Protein AF-A0A968V4I8-F1 (afdb_monomer)

Secondary structure (DSSP, 8-state):
--TT---S--EEEE-TTT--EEEEE-SS-HHHHHHHHHHHHHTSSS-HHHHHHHHHHHHHHHHHHHHHHTTHHHHHHHHHHHHHHHHHHT--

Sequence (92 aa):
MTDGARSIPILLVLDANTLEVLTTWGPRPLAAQAMMLEAKEKARDLAPEAKKAYWEQVKTDIHKWYATDKTKHTQTEIVETLQKVITKSEVQ

pLDDT: mean 89.28, std 12.66, range [40.09, 98.0]

Foldseek 3Di:
DAPPDPADDKDFDADPPPRHTLFIDDNHQPVLVVLVVVLVVVLPPDDPVRSVVSVVVSVVVSVVVCVVCVCVSVVVVVVVGVVVRVVVVVVD

Mean predicted aligned error: 5.36 Å

Solvent-accessible surface area (backbone atoms only — not comparable to full-atom values): 5454 Å² total; per-residue (Å²): 124,50,91,86,50,91,57,76,60,64,49,80,41,57,41,91,86,79,62,46,76,75,46,71,49,57,32,49,41,69,69,61,48,50,53,51,51,56,48,52,61,67,47,67,84,42,56,74,71,58,33,52,56,47,50,56,49,52,52,51,50,53,53,51,45,51,68,68,51,66,56,50,60,50,52,50,55,49,52,57,53,50,47,63,52,57,62,53,63,74,76,107

Radius of gyration: 17.07 Å; Cα contacts (8 Å, |Δi|>4): 65; chains: 1; bounding box: 34×21×48 Å

Structure (mmCIF, N/CA/C/O backbone):
data_AF-A0A968V4I8-F1
#
_entry.id   AF-A0A968V4I8-F1
#
loop_
_atom_site.group_PDB
_atom_site.id
_atom_site.type_symbol
_atom_site.label_atom_id
_atom_site.label_alt_id
_atom_site.label_comp_id
_atom_site.label_asym_id
_atom_site.label_entity_id
_atom_site.label_seq_id
_atom_site.pdbx_PDB_ins_code
_atom_site.Cartn_x
_atom_site.Cartn_y
_atom_site.Cartn_z
_atom_site.occupancy
_atom_site.B_iso_or_equiv
_atom_site.auth_seq_id
_atom_site.auth_comp_id
_atom_site.auth_asym_id
_atom_site.auth_atom_id
_atom_site.pdbx_PDB_model_num
ATOM 1 N N . MET A 1 1 ? 5.885 2.115 8.090 1.00 56.12 1 MET A N 1
ATOM 2 C CA . MET A 1 1 ? 4.735 1.918 7.176 1.00 56.12 1 MET A CA 1
ATOM 3 C C . MET A 1 1 ? 4.962 2.453 5.771 1.00 56.12 1 MET A C 1
ATOM 5 O O . MET A 1 1 ? 4.330 1.943 4.859 1.00 56.12 1 MET A O 1
ATOM 9 N N . THR A 1 2 ? 5.831 3.444 5.552 1.00 56.62 2 THR A N 1
ATOM 10 C CA . THR A 1 2 ? 6.083 3.942 4.191 1.00 56.62 2 THR A CA 1
ATOM 11 C C . THR A 1 2 ? 7.555 4.156 3.846 1.00 56.62 2 THR A C 1
ATOM 13 O O . THR A 1 2 ? 7.835 4.725 2.798 1.00 56.62 2 THR A O 1
ATOM 16 N N . ASP A 1 3 ? 8.494 3.741 4.702 1.00 61.41 3 ASP A N 1
ATOM 17 C CA . ASP A 1 3 ? 9.937 3.994 4.537 1.00 61.41 3 ASP A CA 1
ATOM 18 C C . ASP A 1 3 ? 10.252 5.452 4.148 1.00 61.41 3 ASP A C 1
ATOM 20 O O . ASP A 1 3 ? 11.059 5.733 3.266 1.00 61.41 3 ASP A O 1
ATOM 24 N N . GLY A 1 4 ? 9.537 6.403 4.765 1.00 65.44 4 GLY A N 1
ATOM 25 C CA . GLY A 1 4 ? 9.658 7.839 4.489 1.00 65.44 4 GLY A CA 1
ATOM 26 C C . GLY A 1 4 ? 8.920 8.334 3.237 1.00 65.44 4 GLY A C 1
ATOM 27 O O . GLY A 1 4 ? 8.806 9.542 3.034 1.00 65.44 4 GLY A O 1
ATOM 28 N N . ALA A 1 5 ? 8.359 7.449 2.411 1.00 66.81 5 ALA A N 1
ATOM 29 C CA . ALA A 1 5 ? 7.570 7.834 1.246 1.00 66.81 5 ALA A CA 1
ATOM 30 C C . ALA A 1 5 ? 6.164 8.322 1.645 1.00 66.81 5 ALA A C 1
ATOM 32 O O . ALA A 1 5 ? 5.517 7.777 2.536 1.00 66.81 5 ALA A O 1
ATOM 33 N N . ARG A 1 6 ? 5.629 9.333 0.953 1.00 65.56 6 ARG A N 1
ATOM 34 C CA . ARG A 1 6 ? 4.195 9.654 1.035 1.00 65.56 6 ARG A CA 1
ATOM 35 C C . ARG A 1 6 ? 3.450 8.734 0.087 1.00 65.56 6 ARG A C 1
ATOM 37 O O . ARG A 1 6 ? 3.643 8.790 -1.124 1.00 65.56 6 ARG A O 1
ATOM 44 N N . SER A 1 7 ? 2.642 7.857 0.652 1.00 66.94 7 SER A N 1
ATOM 45 C CA . SER A 1 7 ? 2.099 6.715 -0.057 1.00 66.94 7 SER A CA 1
ATOM 46 C C . SER A 1 7 ? 0.639 6.604 0.378 1.00 66.94 7 SER A C 1
ATOM 48 O O . SER A 1 7 ? 0.365 6.456 1.561 1.00 66.94 7 SER A O 1
ATOM 50 N N . ILE A 1 8 ? -0.281 6.825 -0.557 1.00 67.19 8 ILE A N 1
ATOM 51 C CA . ILE A 1 8 ? -1.733 6.859 -0.338 1.00 67.19 8 ILE A CA 1
ATOM 52 C C . ILE A 1 8 ? -2.394 5.796 -1.224 1.00 67.19 8 ILE A C 1
ATOM 54 O O . ILE A 1 8 ? -1.941 5.618 -2.367 1.00 67.19 8 ILE A O 1
ATOM 58 N N . PRO A 1 9 ? -3.462 5.127 -0.741 1.00 82.12 9 PRO A N 1
ATOM 59 C CA . PRO A 1 9 ? -4.187 5.360 0.527 1.00 82.12 9 PRO A CA 1
ATOM 60 C C . PRO A 1 9 ? -3.629 4.644 1.786 1.00 82.12 9 PRO A C 1
ATOM 62 O O . PRO A 1 9 ? -3.220 3.491 1.733 1.00 82.12 9 PRO A O 1
ATOM 65 N N . ILE A 1 10 ? -3.710 5.292 2.956 1.00 88.44 10 ILE A N 1
ATOM 66 C CA . ILE A 1 10 ? -3.448 4.690 4.285 1.00 88.44 10 ILE A CA 1
ATOM 67 C C . ILE A 1 10 ? -4.722 4.788 5.133 1.00 88.44 10 ILE A C 1
ATOM 69 O O . ILE A 1 10 ? -5.435 5.786 5.048 1.00 88.44 10 ILE A O 1
ATOM 73 N N . LEU A 1 11 ? -4.973 3.780 5.969 1.00 90.88 11 LEU A N 1
ATOM 74 C CA . LEU A 1 11 ? -5.979 3.791 7.031 1.00 90.88 11 LEU A CA 1
ATOM 75 C C . LEU A 1 11 ? -5.278 3.761 8.395 1.00 90.88 11 LEU A C 1
ATOM 77 O O . LEU A 1 11 ? -4.392 2.937 8.6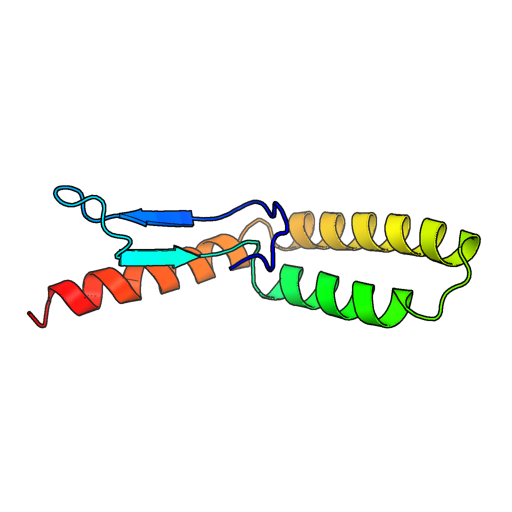26 1.00 90.88 11 LEU A O 1
ATOM 81 N N . LEU A 1 12 ? -5.705 4.643 9.296 1.00 92.12 12 LEU A N 1
ATOM 82 C CA . LEU A 1 12 ? -5.331 4.652 10.709 1.00 92.12 12 LEU A CA 1
ATOM 83 C C . LEU A 1 12 ? -6.603 4.438 11.529 1.00 92.12 12 LEU A C 1
ATOM 85 O O . LEU A 1 12 ? -7.579 5.159 11.334 1.00 92.12 12 LEU A O 1
ATOM 89 N N . VAL A 1 13 ? -6.590 3.458 12.428 1.00 93.12 13 VAL A N 1
ATOM 90 C CA . VAL A 1 13 ? -7.680 3.204 13.376 1.00 93.12 13 VAL A CA 1
ATOM 91 C C . VAL A 1 13 ? -7.191 3.620 14.751 1.00 93.12 13 VAL A C 1
ATOM 93 O O . VAL A 1 13 ? -6.149 3.138 15.199 1.00 93.12 13 VAL A O 1
ATOM 96 N N . LEU A 1 14 ? -7.923 4.523 15.394 1.00 94.69 14 LEU A N 1
ATOM 97 C CA . LEU A 1 14 ? -7.551 5.110 16.676 1.00 94.69 14 LEU A CA 1
ATOM 98 C C . LEU A 1 14 ? -8.540 4.696 17.764 1.00 94.69 14 LEU A C 1
ATOM 100 O O . LEU A 1 14 ? -9.729 4.534 17.483 1.00 94.69 14 LEU A O 1
ATOM 104 N N . ASP A 1 15 ? -8.056 4.587 18.998 1.00 93.56 15 ASP A N 1
ATOM 105 C CA . ASP A 1 15 ? -8.922 4.623 20.170 1.00 93.56 15 ASP A CA 1
ATOM 106 C C . ASP A 1 15 ? -9.570 6.009 20.269 1.00 93.56 15 ASP A C 1
ATOM 108 O O . ASP A 1 15 ? -8.905 7.037 20.120 1.00 93.56 15 ASP A O 1
ATOM 112 N N . ALA A 1 16 ? -10.881 6.048 20.501 1.00 93.62 16 ALA A N 1
ATOM 113 C CA . ALA A 1 16 ? -11.639 7.295 20.464 1.00 93.62 16 ALA A CA 1
ATOM 114 C C . ALA A 1 16 ? -11.330 8.236 21.643 1.00 93.62 16 ALA A C 1
ATOM 116 O O . ALA A 1 16 ? -11.549 9.440 21.523 1.00 93.62 16 ALA A O 1
ATOM 117 N N . ASN A 1 17 ? -10.836 7.707 22.765 1.00 95.75 17 ASN A N 1
ATOM 118 C CA . ASN A 1 17 ? -10.581 8.468 23.985 1.00 95.75 17 ASN A CA 1
ATOM 119 C C . ASN A 1 17 ? -9.108 8.863 24.111 1.00 95.75 17 ASN A C 1
ATOM 121 O O . ASN A 1 17 ? -8.806 9.983 24.519 1.00 95.75 17 ASN A O 1
ATOM 125 N N . THR A 1 18 ? -8.192 7.950 23.778 1.00 96.56 18 THR A N 1
ATOM 126 C CA . THR A 1 18 ? -6.745 8.154 23.958 1.00 96.56 18 THR A CA 1
ATOM 127 C C . THR A 1 18 ? -6.041 8.622 22.687 1.00 96.56 18 THR A C 1
ATOM 129 O O . THR A 1 18 ? -4.927 9.136 22.767 1.00 96.56 18 THR A O 1
ATOM 132 N N . LEU A 1 19 ? -6.682 8.469 21.519 1.00 95.06 19 LEU A N 1
ATOM 133 C CA . LEU A 1 19 ? -6.084 8.658 20.190 1.00 95.06 19 LEU A CA 1
ATOM 134 C C . LEU A 1 19 ? -4.893 7.729 19.909 1.00 95.06 19 LEU A C 1
ATOM 136 O O . LEU A 1 19 ? -4.132 7.956 18.964 1.00 95.06 19 LEU A O 1
ATOM 140 N N . GLU A 1 20 ? -4.731 6.666 20.697 1.00 95.31 20 GLU A N 1
ATOM 141 C CA . GLU A 1 20 ? -3.723 5.646 20.439 1.00 95.31 20 GLU A CA 1
ATOM 142 C C . GLU A 1 20 ? -4.054 4.871 19.163 1.00 95.31 20 GLU A C 1
ATOM 144 O O . GLU A 1 20 ? -5.209 4.565 18.870 1.00 95.31 20 GLU A O 1
ATOM 149 N N . VAL A 1 21 ? -3.025 4.538 18.384 1.00 93.69 21 VAL A N 1
ATOM 150 C CA . VAL A 1 21 ? -3.188 3.781 17.141 1.00 93.69 21 VAL A CA 1
ATOM 151 C C . VAL A 1 21 ? -3.449 2.312 17.471 1.00 93.69 21 VAL A C 1
ATOM 153 O O . VAL A 1 21 ? -2.539 1.589 17.870 1.00 93.69 21 VAL A O 1
ATOM 156 N N . LEU A 1 22 ? -4.680 1.859 17.244 1.00 93.62 22 LEU A N 1
ATOM 157 C CA . LEU A 1 22 ? -5.096 0.470 17.455 1.00 93.62 22 LEU A CA 1
ATOM 158 C C . LEU A 1 22 ? -4.624 -0.441 16.322 1.00 93.62 22 LEU A C 1
ATOM 160 O O . LEU A 1 22 ? -4.185 -1.571 16.541 1.00 93.62 22 LEU A O 1
ATOM 164 N N . THR A 1 23 ? -4.733 0.042 15.085 1.00 93.62 23 THR A N 1
ATOM 165 C CA . THR A 1 23 ? -4.209 -0.653 13.911 1.00 93.62 23 THR A CA 1
ATOM 166 C C . THR A 1 23 ? -4.055 0.293 12.732 1.00 93.62 23 THR A C 1
ATOM 168 O O . THR A 1 23 ? -4.519 1.436 12.742 1.00 93.62 23 THR A O 1
ATOM 171 N N . THR A 1 24 ? -3.404 -0.205 11.691 1.00 92.56 24 THR A N 1
ATOM 172 C CA . THR 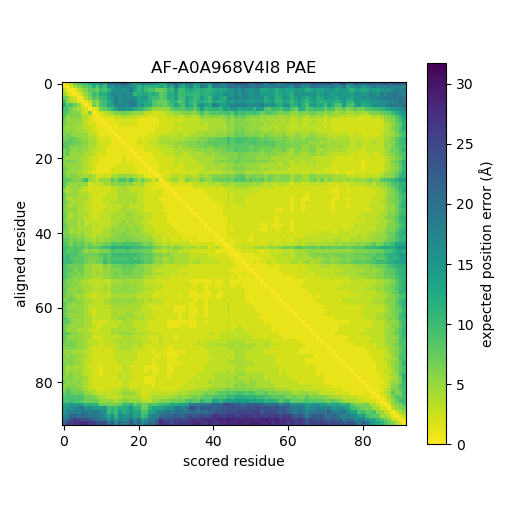A 1 24 ? -3.135 0.530 10.468 1.00 92.56 24 THR A CA 1
ATOM 173 C C . THR A 1 24 ? -3.243 -0.388 9.255 1.00 92.56 24 THR A C 1
ATOM 175 O O . THR A 1 24 ? -2.984 -1.588 9.333 1.00 92.56 24 THR A O 1
ATOM 178 N N . TRP A 1 25 ? -3.600 0.185 8.108 1.00 92.88 25 TRP A N 1
ATOM 179 C CA . TRP A 1 25 ? -3.563 -0.493 6.813 1.00 92.88 25 TRP A CA 1
ATOM 180 C C . TRP A 1 25 ? -2.976 0.430 5.742 1.00 92.88 25 TRP A C 1
ATOM 182 O O . TRP A 1 25 ? -3.078 1.654 5.833 1.00 92.88 25 TRP A O 1
ATOM 192 N N . GLY A 1 26 ? -2.360 -0.156 4.716 1.00 88.38 26 GLY A N 1
ATOM 193 C CA . GLY A 1 26 ? -1.783 0.559 3.580 1.00 88.38 26 GLY A CA 1
ATOM 194 C C . GLY A 1 26 ? -0.253 0.475 3.526 1.00 88.38 26 GLY A C 1
ATOM 195 O O . GLY A 1 26 ? 0.360 -0.257 4.306 1.00 88.38 26 GLY A O 1
ATOM 196 N N . PRO A 1 27 ? 0.390 1.198 2.588 1.00 88.25 27 PRO A N 1
ATOM 197 C CA . PRO A 1 27 ? -0.123 2.367 1.856 1.00 88.25 27 PRO A CA 1
ATOM 198 C C . PRO A 1 27 ? -0.916 2.114 0.565 1.00 88.25 27 PRO A C 1
ATOM 200 O O . PRO A 1 27 ? -1.301 3.065 -0.110 1.00 88.25 27 PRO A O 1
ATOM 203 N N . ARG A 1 28 ? -1.078 0.856 0.161 1.00 90.88 28 ARG A N 1
ATOM 204 C CA . ARG A 1 28 ? -1.912 0.377 -0.955 1.00 90.88 28 ARG A CA 1
ATOM 205 C C . ARG A 1 28 ? -2.288 -1.078 -0.652 1.00 90.88 28 ARG A C 1
ATOM 207 O O . ARG A 1 28 ? -1.646 -1.659 0.223 1.00 90.88 28 ARG A O 1
ATOM 214 N N . PRO A 1 29 ? -3.218 -1.697 -1.395 1.00 93.94 29 PRO A N 1
ATOM 215 C CA . PRO A 1 29 ? -3.384 -3.146 -1.338 1.00 93.94 29 PRO A CA 1
ATOM 216 C C . PRO A 1 29 ? -2.057 -3.875 -1.567 1.00 93.94 29 PRO A C 1
ATOM 218 O O . PRO A 1 29 ? -1.244 -3.423 -2.384 1.00 93.94 29 PRO A O 1
ATOM 221 N N . LEU A 1 30 ? -1.838 -4.995 -0.879 1.00 93.75 30 LEU A N 1
ATOM 222 C CA . LEU A 1 30 ? -0.609 -5.795 -0.945 1.00 93.75 30 LEU A CA 1
ATOM 223 C C . LEU A 1 30 ? -0.230 -6.155 -2.386 1.00 93.75 30 LEU A C 1
ATOM 225 O O . LEU A 1 30 ? 0.939 -6.068 -2.758 1.00 93.75 30 LEU A O 1
ATOM 229 N N . ALA A 1 31 ? -1.220 -6.459 -3.227 1.00 94.25 31 ALA A N 1
ATOM 230 C CA . ALA A 1 31 ? -1.009 -6.731 -4.647 1.00 94.25 31 ALA A CA 1
ATOM 231 C C . ALA A 1 31 ? -0.365 -5.542 -5.391 1.00 94.25 31 ALA A C 1
ATOM 233 O O . ALA A 1 31 ? 0.636 -5.706 -6.089 1.00 94.25 31 ALA A O 1
ATOM 234 N N . ALA A 1 32 ? -0.869 -4.321 -5.190 1.00 92.88 32 ALA A N 1
ATOM 235 C CA . ALA A 1 32 ? -0.297 -3.117 -5.797 1.00 92.88 32 ALA A CA 1
ATOM 236 C C . ALA A 1 32 ? 1.076 -2.753 -5.198 1.00 92.88 32 ALA A C 1
ATOM 238 O O . ALA A 1 32 ? 1.925 -2.176 -5.884 1.00 92.88 32 ALA A O 1
ATOM 239 N N . GLN A 1 33 ? 1.319 -3.091 -3.926 1.00 92.19 33 GLN A N 1
ATOM 240 C CA . GLN A 1 33 ? 2.645 -2.953 -3.315 1.00 92.19 33 GLN A CA 1
ATOM 241 C C . GLN A 1 33 ? 3.662 -3.896 -3.971 1.00 92.19 33 GLN A C 1
ATOM 243 O O . GLN A 1 33 ? 4.758 -3.451 -4.314 1.00 92.19 33 GLN A O 1
ATOM 248 N N . ALA A 1 34 ? 3.284 -5.155 -4.213 1.00 94.31 34 ALA A N 1
ATOM 249 C CA . ALA A 1 34 ? 4.128 -6.142 -4.882 1.00 94.31 34 ALA A CA 1
ATOM 250 C C . ALA A 1 34 ? 4.499 -5.703 -6.308 1.00 94.31 34 ALA A C 1
ATOM 252 O O . ALA A 1 34 ? 5.679 -5.713 -6.657 1.00 94.31 34 ALA A O 1
ATOM 253 N N . MET A 1 35 ? 3.528 -5.202 -7.086 1.00 94.69 35 MET A N 1
ATOM 254 C CA . MET A 1 35 ? 3.784 -4.639 -8.421 1.00 94.69 35 MET A CA 1
ATOM 255 C C . MET A 1 35 ? 4.813 -3.501 -8.380 1.00 94.69 35 MET A C 1
ATOM 257 O O . MET A 1 35 ? 5.709 -3.428 -9.219 1.00 94.69 35 MET A O 1
ATOM 261 N N . MET A 1 36 ? 4.712 -2.604 -7.392 1.00 92.19 36 MET A N 1
ATOM 262 C CA . MET A 1 36 ? 5.653 -1.492 -7.248 1.00 92.19 36 MET A CA 1
ATOM 263 C C . MET A 1 36 ? 7.051 -1.965 -6.829 1.00 92.19 36 MET A C 1
ATOM 265 O O . MET A 1 36 ? 8.045 -1.386 -7.268 1.00 92.19 36 MET A O 1
ATOM 269 N N . LEU A 1 37 ? 7.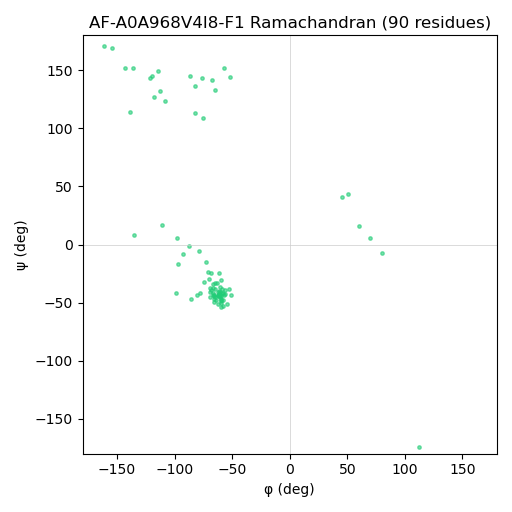144 -2.983 -5.971 1.00 93.12 37 LEU A N 1
ATOM 270 C CA . LEU A 1 37 ? 8.422 -3.548 -5.544 1.00 93.12 37 LEU A CA 1
ATOM 271 C C . LEU A 1 37 ? 9.141 -4.214 -6.721 1.00 93.12 37 LEU A C 1
ATOM 273 O O . LEU A 1 37 ? 10.290 -3.878 -6.997 1.00 93.12 37 LEU A O 1
ATOM 277 N N . GLU A 1 38 ? 8.437 -5.065 -7.467 1.00 95.50 38 GLU A N 1
ATOM 278 C CA . GLU A 1 38 ? 8.955 -5.686 -8.687 1.00 95.50 38 GLU A CA 1
ATOM 279 C C . GLU A 1 38 ? 9.383 -4.625 -9.710 1.00 95.50 38 GLU A C 1
ATOM 281 O O . GLU A 1 38 ? 10.452 -4.720 -10.319 1.00 95.50 38 GLU A O 1
ATOM 286 N N . ALA A 1 39 ? 8.588 -3.560 -9.857 1.00 95.25 39 ALA A N 1
ATOM 287 C CA . ALA A 1 39 ? 8.934 -2.457 -10.735 1.00 95.25 39 ALA A CA 1
ATOM 288 C C . ALA A 1 39 ? 10.226 -1.748 -10.311 1.00 95.25 39 ALA A C 1
ATOM 290 O O . ALA A 1 39 ? 11.081 -1.476 -11.154 1.00 95.25 39 ALA A O 1
ATOM 291 N N . LYS A 1 40 ? 10.395 -1.468 -9.014 1.00 93.94 40 LYS A N 1
ATOM 292 C CA . LYS A 1 40 ? 11.614 -0.846 -8.481 1.00 93.94 40 LYS A CA 1
ATOM 293 C C . LYS A 1 40 ? 12.851 -1.706 -8.720 1.00 93.94 40 LYS A C 1
ATOM 295 O O . LYS A 1 40 ? 13.874 -1.144 -9.097 1.00 93.94 40 LYS A O 1
ATOM 300 N N . GLU A 1 41 ? 12.750 -3.019 -8.515 1.00 95.56 41 GLU A N 1
ATOM 301 C CA . GLU A 1 41 ? 13.842 -3.969 -8.764 1.00 95.56 41 GLU A CA 1
ATOM 302 C C . GLU A 1 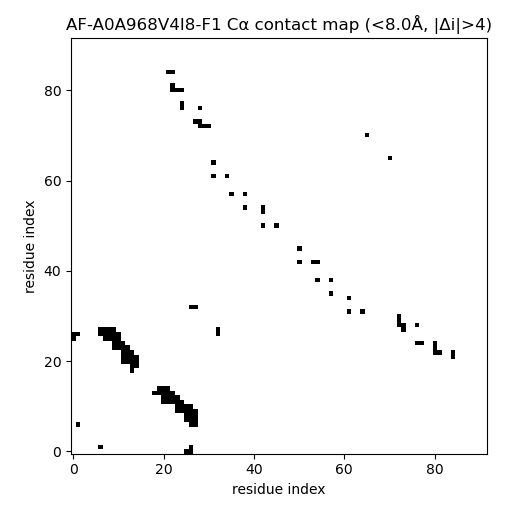41 ? 14.268 -3.934 -10.236 1.00 95.56 41 GLU A C 1
ATOM 304 O O . GLU A 1 41 ? 15.418 -3.622 -10.536 1.00 95.56 41 GLU A O 1
ATOM 309 N N . LYS A 1 42 ? 13.321 -4.104 -11.168 1.00 94.62 42 LYS A N 1
ATOM 310 C CA . LYS A 1 42 ? 13.593 -4.047 -12.617 1.00 94.62 42 LYS A CA 1
ATOM 311 C C . LYS A 1 42 ? 14.161 -2.702 -13.076 1.00 94.62 42 LYS A C 1
ATOM 313 O O . LYS A 1 42 ? 14.933 -2.649 -14.026 1.00 94.62 42 LYS A O 1
ATOM 318 N N . ALA A 1 43 ? 13.793 -1.606 -12.414 1.00 95.69 43 ALA A N 1
ATOM 319 C CA . ALA A 1 43 ? 14.256 -0.267 -12.762 1.00 95.69 43 ALA A CA 1
ATOM 320 C C . ALA A 1 43 ? 15.676 0.070 -12.264 1.00 95.69 43 ALA A C 1
ATOM 322 O O . ALA A 1 43 ? 16.158 1.173 -12.558 1.00 95.69 43 ALA A O 1
ATOM 323 N N . ARG A 1 44 ? 16.331 -0.793 -11.469 1.00 94.44 44 ARG A N 1
ATOM 324 C CA . ARG A 1 44 ? 17.681 -0.518 -10.938 1.00 94.44 44 ARG A CA 1
ATOM 325 C C . ARG A 1 44 ? 18.731 -0.450 -12.040 1.00 94.44 44 ARG A C 1
ATOM 327 O O . ARG A 1 44 ? 19.493 0.512 -12.054 1.00 94.44 44 ARG A O 1
ATOM 334 N N . ASP A 1 45 ? 18.675 -1.378 -12.988 1.00 92.75 45 ASP A N 1
ATOM 335 C CA . ASP A 1 45 ? 19.733 -1.575 -13.989 1.00 92.75 45 ASP A CA 1
ATOM 336 C C . ASP A 1 45 ? 19.433 -0.903 -15.341 1.00 92.75 45 ASP A C 1
ATOM 338 O O . ASP A 1 45 ? 20.175 -1.055 -16.311 1.00 92.75 45 ASP A O 1
ATOM 342 N N . LEU A 1 46 ? 18.337 -0.141 -15.429 1.00 95.25 46 LEU A 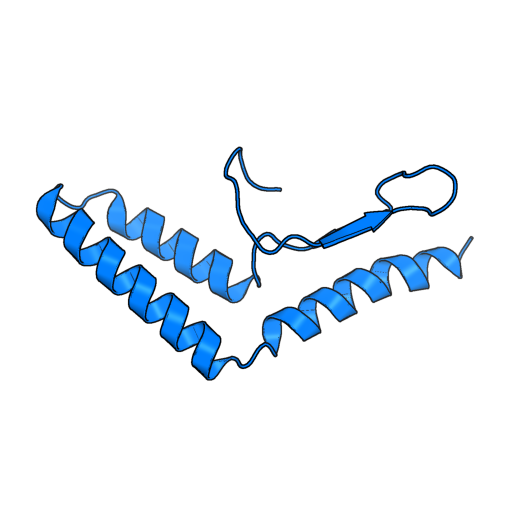N 1
ATOM 343 C CA . LEU A 1 46 ? 17.953 0.562 -16.652 1.00 95.25 46 LEU A CA 1
ATOM 344 C C . LEU A 1 46 ? 18.708 1.888 -16.805 1.00 95.25 46 LEU A C 1
ATOM 346 O O . LEU A 1 46 ? 18.757 2.700 -15.877 1.00 95.25 46 LEU A O 1
ATOM 350 N N . ALA A 1 47 ? 19.189 2.151 -18.023 1.00 95.94 47 ALA A N 1
ATOM 351 C CA . ALA A 1 47 ? 19.687 3.466 -18.427 1.00 95.94 47 ALA A CA 1
ATOM 352 C C . ALA A 1 47 ? 18.606 4.558 -18.232 1.00 95.94 47 ALA A C 1
ATOM 354 O O . ALA A 1 47 ? 17.414 4.241 -18.325 1.00 95.94 47 ALA A O 1
ATOM 355 N N . PRO A 1 48 ? 18.971 5.832 -17.983 1.00 94.12 48 PRO A N 1
ATOM 356 C CA . PRO A 1 48 ? 18.021 6.890 -17.618 1.00 94.12 48 PRO A CA 1
ATOM 357 C C . PRO A 1 48 ? 16.807 7.025 -18.554 1.00 94.12 48 PRO A C 1
ATOM 359 O O . PRO A 1 48 ? 15.668 7.132 -18.090 1.00 94.12 48 PRO A O 1
ATOM 362 N N . GLU A 1 49 ? 17.021 6.959 -19.866 1.00 93.25 49 GLU A N 1
ATOM 363 C CA . GLU A 1 49 ? 15.979 7.088 -20.888 1.00 93.25 49 GLU A CA 1
ATOM 364 C C . GLU A 1 49 ? 15.035 5.878 -20.880 1.00 93.25 49 GLU A C 1
ATOM 366 O O . GLU A 1 49 ? 13.810 6.034 -20.874 1.00 93.25 49 GLU A O 1
ATOM 371 N N . ALA A 1 50 ? 15.598 4.668 -20.797 1.00 95.75 50 ALA A N 1
ATOM 372 C CA . ALA A 1 50 ? 14.837 3.424 -20.694 1.00 95.75 50 ALA A CA 1
ATOM 373 C C . ALA A 1 50 ? 14.043 3.360 -19.381 1.00 95.75 50 ALA A C 1
ATOM 375 O O . ALA A 1 50 ? 12.884 2.947 -19.364 1.00 95.75 50 ALA A O 1
ATOM 376 N N . LYS A 1 51 ? 14.632 3.846 -18.284 1.00 97.06 51 LYS A N 1
ATOM 377 C CA . LYS A 1 51 ? 13.998 3.930 -16.967 1.00 97.06 51 LYS A CA 1
ATOM 378 C C . LYS A 1 51 ? 12.782 4.850 -16.984 1.00 97.06 51 LYS A C 1
ATOM 380 O O . LYS A 1 51 ? 11.763 4.511 -16.387 1.00 97.06 51 LYS A O 1
ATOM 385 N N . LYS A 1 52 ? 12.850 5.989 -17.684 1.00 95.50 52 LYS A N 1
ATOM 386 C CA . LYS A 1 52 ? 11.704 6.899 -17.837 1.00 95.50 52 LYS A CA 1
ATOM 387 C C . LYS A 1 52 ? 10.540 6.218 -18.560 1.00 95.50 52 LYS A C 1
ATOM 389 O O . LYS A 1 52 ? 9.428 6.232 -18.040 1.00 95.50 52 LYS A O 1
ATOM 394 N N . ALA A 1 53 ? 10.795 5.600 -19.715 1.00 96.44 53 ALA A N 1
ATOM 395 C CA . ALA A 1 53 ? 9.765 4.880 -20.469 1.00 96.44 53 ALA A CA 1
ATOM 396 C C . ALA A 1 53 ? 9.162 3.725 -19.651 1.00 96.44 53 ALA A C 1
ATOM 398 O O . ALA A 1 53 ? 7.946 3.547 -19.612 1.00 96.44 53 ALA A O 1
ATOM 399 N N . TYR A 1 54 ? 10.011 2.995 -18.926 1.00 97.38 54 TYR A N 1
ATOM 400 C CA . TYR A 1 54 ? 9.590 1.920 -18.040 1.00 97.38 54 TYR A CA 1
ATOM 401 C C . TYR A 1 54 ? 8.652 2.403 -16.923 1.00 97.38 54 TYR A C 1
ATOM 403 O O . TYR A 1 54 ? 7.621 1.783 -16.674 1.00 97.38 54 TYR A O 1
ATOM 411 N N . TRP A 1 55 ? 8.941 3.538 -16.279 1.00 96.81 55 TRP A N 1
ATOM 412 C CA . TRP A 1 55 ? 8.054 4.079 -15.243 1.00 96.81 55 TRP A CA 1
ATOM 413 C C . TRP A 1 55 ? 6.683 4.514 -15.774 1.00 96.81 55 TRP A C 1
ATOM 415 O O . TRP A 1 55 ? 5.693 4.358 -15.059 1.00 96.81 55 TRP A O 1
ATOM 425 N N . GLU A 1 56 ? 6.589 5.018 -17.006 1.00 97.12 56 GLU A N 1
ATOM 426 C CA . GLU A 1 56 ? 5.290 5.318 -17.631 1.00 97.12 56 GLU A CA 1
ATOM 427 C C . GLU A 1 56 ? 4.473 4.044 -17.900 1.00 97.12 56 GLU A C 1
ATOM 429 O O . GLU A 1 56 ? 3.258 4.013 -17.669 1.00 97.12 56 GLU A O 1
ATOM 434 N N . GLN A 1 57 ? 5.144 2.959 -18.293 1.00 97.25 57 GLN A N 1
ATOM 435 C CA . GLN A 1 57 ? 4.513 1.648 -18.436 1.00 97.25 57 GLN A CA 1
ATOM 436 C C . GLN A 1 57 ? 4.000 1.121 -17.085 1.00 97.25 57 GLN A C 1
ATOM 438 O O . GLN A 1 57 ? 2.829 0.766 -16.968 1.00 97.25 57 GLN A O 1
ATOM 443 N N . VAL A 1 58 ? 4.827 1.169 -16.035 1.00 96.81 58 VAL A N 1
ATOM 444 C CA . VAL A 1 58 ? 4.448 0.737 -14.676 1.00 96.81 58 VAL A CA 1
ATOM 445 C C . VAL A 1 58 ? 3.224 1.498 -14.162 1.00 96.81 58 VAL A C 1
ATOM 447 O O . VAL A 1 58 ? 2.314 0.887 -13.600 1.00 96.81 58 VAL A O 1
ATOM 450 N N . LYS A 1 59 ? 3.159 2.823 -14.369 1.00 95.69 59 LYS A N 1
ATOM 451 C CA . LYS A 1 59 ? 1.974 3.621 -14.009 1.00 95.69 59 LYS A CA 1
ATOM 452 C C . LYS A 1 59 ? 0.729 3.098 -14.720 1.00 95.69 59 LYS A C 1
ATOM 454 O O . LYS A 1 59 ? -0.296 2.883 -14.077 1.00 95.69 59 LYS A O 1
ATOM 459 N N . THR A 1 60 ? 0.827 2.870 -16.027 1.00 97.56 60 THR A N 1
ATOM 460 C CA . THR A 1 60 ? -0.277 2.355 -16.846 1.00 97.56 60 THR A CA 1
ATOM 461 C C . THR A 1 60 ? -0.757 0.993 -16.348 1.00 97.56 60 THR A C 1
ATOM 463 O O . THR A 1 60 ? -1.962 0.776 -16.219 1.00 97.56 60 THR A O 1
ATOM 466 N N . ASP A 1 61 ? 0.163 0.091 -16.020 1.00 97.00 61 ASP A N 1
ATOM 467 C CA . ASP A 1 61 ? -0.170 -1.260 -15.567 1.00 97.00 61 ASP A CA 1
ATOM 468 C C . ASP A 1 61 ? -0.810 -1.263 -14.178 1.00 97.00 61 ASP A C 1
ATOM 470 O O . ASP A 1 61 ? -1.819 -1.938 -13.970 1.00 97.00 61 ASP A O 1
ATOM 474 N N . ILE A 1 62 ? -0.312 -0.438 -13.252 1.00 95.56 62 ILE A N 1
ATOM 475 C CA . ILE A 1 62 ? -0.953 -0.239 -11.945 1.00 95.56 62 ILE A CA 1
ATOM 476 C C . ILE A 1 62 ? -2.363 0.348 -12.117 1.00 95.56 62 ILE A C 1
ATOM 478 O O . ILE A 1 62 ? -3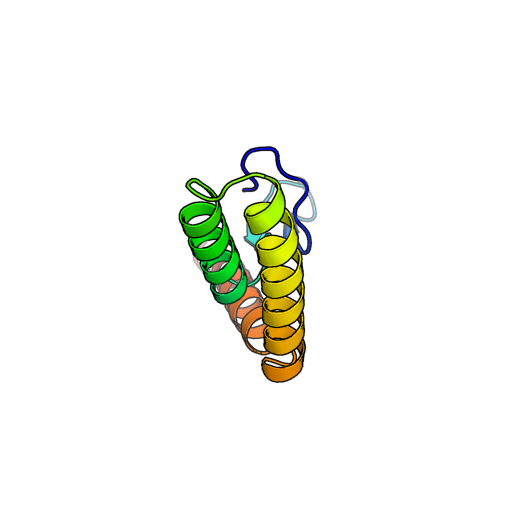.305 -0.121 -11.478 1.00 95.56 62 ILE A O 1
ATOM 482 N N . HIS A 1 63 ? -2.551 1.335 -13.001 1.00 95.38 63 HIS A N 1
ATOM 483 C CA . HIS A 1 63 ? -3.879 1.893 -13.281 1.00 95.38 63 HIS A CA 1
ATOM 484 C C . HIS A 1 63 ? -4.847 0.845 -13.853 1.00 95.38 63 HIS A C 1
ATOM 486 O O . HIS A 1 63 ? -5.989 0.755 -13.396 1.00 95.38 63 HIS A O 1
ATOM 492 N N . LYS A 1 64 ? -4.398 0.019 -14.807 1.00 97.75 64 LYS A N 1
ATOM 493 C CA . LYS A 1 64 ? -5.190 -1.096 -15.356 1.00 97.75 64 LYS A CA 1
ATOM 494 C C . LYS A 1 64 ? -5.540 -2.126 -14.287 1.00 97.75 64 LYS A C 1
ATOM 496 O O . LYS A 1 64 ? -6.670 -2.618 -14.266 1.00 97.75 64 LYS A O 1
ATOM 501 N N . TRP A 1 65 ? -4.598 -2.427 -13.394 1.00 96.81 65 TRP A N 1
ATOM 502 C CA . TRP A 1 65 ? -4.838 -3.324 -12.272 1.00 96.81 65 TRP A CA 1
ATOM 503 C C . TRP A 1 65 ? -5.952 -2.786 -11.377 1.00 96.81 65 TRP A C 1
ATOM 505 O O . TRP A 1 65 ? -6.928 -3.495 -11.166 1.00 96.81 65 TRP A O 1
ATOM 515 N N . TYR A 1 66 ? -5.899 -1.518 -10.955 1.00 95.88 66 TYR A N 1
ATOM 516 C CA . TYR A 1 66 ? -6.972 -0.917 -10.150 1.00 95.88 66 TYR A CA 1
ATOM 517 C C . TYR A 1 66 ? -8.334 -0.934 -10.860 1.00 95.88 66 TYR A C 1
ATOM 519 O O . TYR A 1 66 ? -9.351 -1.249 -10.239 1.00 95.88 66 TYR A O 1
ATOM 527 N N . ALA A 1 67 ? -8.365 -0.633 -12.163 1.00 97.56 67 ALA A N 1
ATOM 528 C CA . ALA A 1 67 ? -9.594 -0.680 -12.959 1.00 97.56 67 ALA A CA 1
ATOM 529 C C . ALA A 1 67 ? -10.191 -2.098 -13.041 1.00 97.56 67 ALA A C 1
ATOM 531 O O . ALA A 1 67 ? -11.413 -2.260 -13.077 1.00 97.56 67 ALA A O 1
ATOM 532 N N . THR A 1 68 ? -9.334 -3.121 -13.047 1.00 98.00 68 THR A N 1
ATOM 533 C CA . THR A 1 68 ? -9.732 -4.536 -13.090 1.00 98.00 68 THR A CA 1
ATOM 534 C C . THR A 1 68 ? -10.132 -5.057 -11.710 1.00 98.00 68 THR A C 1
ATOM 536 O O . THR A 1 68 ? -11.151 -5.736 -11.581 1.00 98.00 68 THR A O 1
ATOM 539 N N . ASP A 1 69 ? -9.359 -4.710 -10.680 1.00 97.50 69 ASP A N 1
ATOM 540 C CA . ASP A 1 69 ? -9.579 -5.084 -9.283 1.00 97.50 69 ASP A CA 1
ATOM 541 C C . ASP A 1 69 ? -10.917 -4.559 -8.761 1.00 97.50 69 ASP A C 1
ATOM 543 O O . ASP A 1 69 ? -11.606 -5.242 -8.002 1.00 97.50 69 ASP A O 1
ATOM 547 N N . LYS A 1 70 ? -11.314 -3.355 -9.197 1.00 96.81 70 LYS A N 1
ATOM 548 C CA . LYS A 1 70 ? -12.559 -2.700 -8.772 1.00 96.81 70 LYS A CA 1
ATOM 549 C C . LYS A 1 70 ? -12.691 -2.667 -7.246 1.00 96.81 70 LYS A C 1
ATOM 551 O O . LYS A 1 70 ? -13.764 -2.920 -6.706 1.00 96.81 70 LYS A O 1
ATOM 556 N N . THR A 1 71 ? -11.598 -2.334 -6.559 1.00 94.62 71 THR A N 1
ATOM 557 C CA . THR A 1 71 ? -11.490 -2.175 -5.097 1.00 94.62 71 THR A CA 1
ATOM 558 C C . THR A 1 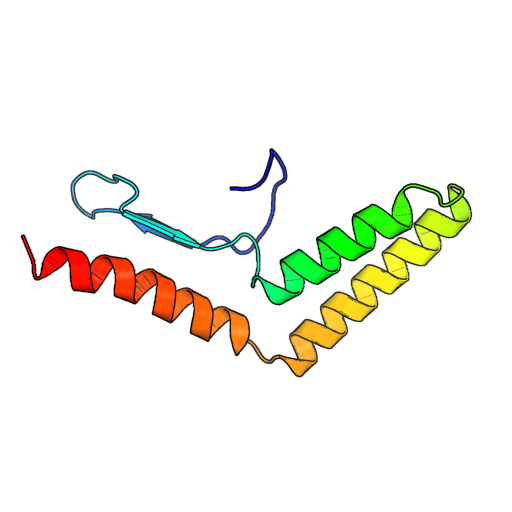71 ? -11.599 -3.454 -4.264 1.00 94.62 71 THR A C 1
ATOM 560 O O . THR A 1 71 ? -11.582 -3.364 -3.037 1.00 94.62 71 THR A O 1
ATOM 563 N N . LYS A 1 72 ? -11.676 -4.639 -4.881 1.00 97.56 72 LYS A N 1
ATOM 564 C CA . LYS A 1 72 ? -11.872 -5.905 -4.160 1.00 97.56 72 LYS A CA 1
ATOM 565 C C . LYS A 1 72 ? -10.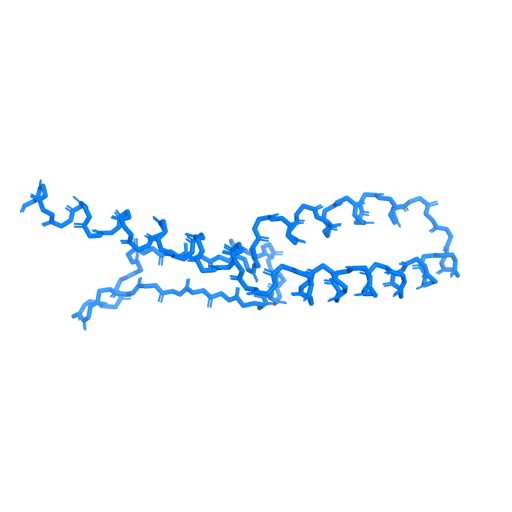762 -6.179 -3.151 1.00 97.56 72 LYS A C 1
ATOM 567 O O . LYS A 1 72 ? -11.066 -6.463 -1.993 1.00 97.56 72 LYS A O 1
ATOM 572 N N . HIS A 1 73 ? -9.496 -6.056 -3.554 1.00 97.06 73 HIS A N 1
ATOM 573 C CA . HIS A 1 73 ? -8.380 -6.282 -2.628 1.00 97.06 73 HIS A CA 1
ATOM 574 C C . HIS A 1 73 ? -8.341 -5.212 -1.533 1.00 97.06 73 HIS A C 1
ATOM 576 O O . HIS A 1 73 ? -8.194 -5.545 -0.363 1.00 97.06 73 HIS A O 1
ATOM 582 N N . THR A 1 74 ? -8.573 -3.941 -1.884 1.00 94.94 74 THR A N 1
ATOM 583 C CA . THR A 1 74 ? -8.653 -2.847 -0.901 1.00 94.94 74 THR A CA 1
ATOM 584 C C . THR A 1 74 ? -9.683 -3.138 0.190 1.00 94.94 74 THR A C 1
ATOM 586 O O . THR A 1 74 ? -9.373 -3.034 1.372 1.00 94.94 74 THR A O 1
ATOM 589 N N . GLN A 1 75 ? -10.908 -3.502 -0.192 1.00 95.88 75 GLN A N 1
ATOM 590 C CA . GLN A 1 75 ? -11.984 -3.765 0.764 1.00 95.88 75 GLN A CA 1
ATOM 591 C C . GLN A 1 75 ? -11.694 -5.001 1.614 1.00 95.88 75 GLN A C 1
ATOM 593 O O . GLN A 1 75 ? -11.875 -4.951 2.827 1.00 95.88 75 GLN A O 1
ATOM 598 N N . THR A 1 76 ? -11.205 -6.075 0.989 1.00 97.06 76 THR A N 1
ATOM 599 C CA . THR A 1 76 ? -10.861 -7.325 1.681 1.00 97.06 76 THR A CA 1
ATOM 600 C C . THR A 1 76 ? -9.824 -7.071 2.772 1.00 97.06 76 THR A C 1
ATOM 602 O O . THR A 1 76 ? -10.067 -7.368 3.938 1.00 97.06 76 THR A O 1
ATOM 605 N N . GLU A 1 77 ? -8.711 -6.423 2.428 1.00 95.94 77 GLU A N 1
ATOM 606 C CA . GLU A 1 77 ? -7.634 -6.169 3.385 1.00 95.94 77 GLU A CA 1
ATOM 607 C C . GLU A 1 77 ? -8.043 -5.188 4.500 1.00 95.94 77 GLU A C 1
ATOM 609 O O . GLU A 1 77 ? -7.603 -5.330 5.645 1.00 95.94 77 GLU A O 1
ATOM 614 N N . ILE A 1 78 ? -8.897 -4.197 4.205 1.00 94.81 78 ILE A N 1
ATOM 615 C CA . ILE A 1 78 ? -9.441 -3.290 5.229 1.00 94.81 78 ILE A CA 1
ATOM 616 C C . ILE A 1 78 ? -10.336 -4.061 6.202 1.00 94.81 78 ILE A C 1
ATOM 618 O O . ILE A 1 78 ? -10.183 -3.902 7.411 1.00 94.81 78 ILE A O 1
ATOM 622 N N . VAL A 1 79 ? -11.242 -4.909 5.705 1.00 95.75 79 VAL A N 1
ATOM 623 C CA . VAL A 1 79 ? -12.120 -5.729 6.557 1.00 95.75 79 VAL A CA 1
ATOM 624 C C . VAL A 1 79 ? -11.293 -6.641 7.459 1.00 95.75 79 VAL A C 1
ATOM 626 O O . VAL A 1 79 ? -11.504 -6.645 8.671 1.00 95.75 79 VAL A O 1
ATOM 629 N N . GLU A 1 80 ? -10.300 -7.338 6.906 1.00 94.81 80 GLU A N 1
ATOM 630 C CA . GLU A 1 80 ? -9.373 -8.172 7.681 1.00 94.81 80 GLU A CA 1
ATOM 631 C C . GLU A 1 80 ? -8.608 -7.363 8.739 1.00 94.81 80 GLU A C 1
ATOM 633 O O . GLU A 1 80 ? -8.366 -7.836 9.851 1.00 94.81 80 GLU A O 1
ATOM 638 N N . THR A 1 81 ? -8.219 -6.128 8.414 1.00 93.94 81 THR A N 1
ATOM 639 C CA . THR A 1 81 ? -7.549 -5.226 9.359 1.00 93.94 81 THR A CA 1
ATOM 640 C C . THR A 1 81 ? -8.474 -4.843 10.513 1.00 93.94 81 THR A C 1
ATOM 642 O O . THR A 1 81 ? -8.059 -4.898 11.670 1.00 93.94 81 THR A O 1
ATOM 645 N N . LEU A 1 82 ? -9.731 -4.501 10.225 1.00 93.88 82 LEU A N 1
ATOM 646 C CA . LEU A 1 82 ? -10.709 -4.118 11.244 1.00 93.88 82 LEU A CA 1
ATOM 647 C C . LEU A 1 82 ? -11.104 -5.299 12.139 1.00 93.88 82 LEU A C 1
ATOM 649 O O . LEU A 1 82 ? -11.195 -5.140 13.355 1.00 93.88 82 LEU A O 1
ATOM 653 N N . GLN A 1 83 ? -11.260 -6.497 11.570 1.00 94.06 83 GLN A N 1
ATOM 654 C CA . GLN A 1 83 ? -11.551 -7.715 12.33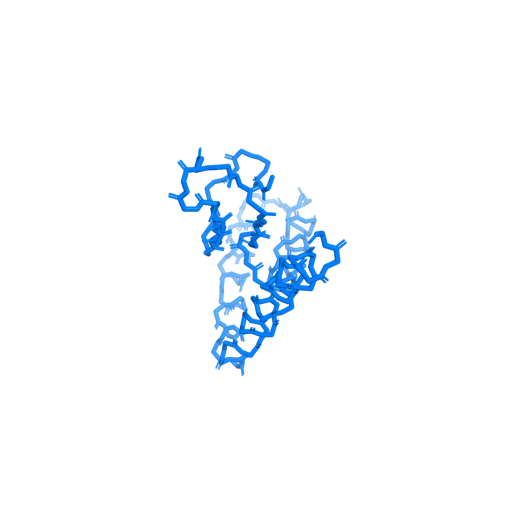3 1.00 94.06 83 GLN A CA 1
ATOM 655 C C . GLN A 1 83 ? -10.496 -7.986 13.414 1.00 94.06 83 GLN A C 1
ATOM 657 O O . GLN A 1 83 ? -10.846 -8.321 14.541 1.00 94.06 83 GLN A O 1
ATOM 662 N N . LYS A 1 84 ? -9.208 -7.743 13.127 1.00 88.44 84 LYS A N 1
ATOM 663 C CA . LYS A 1 84 ? -8.119 -7.899 14.113 1.00 88.44 84 LYS A CA 1
ATOM 664 C C . LYS A 1 84 ? -8.257 -6.989 15.334 1.00 88.44 84 LYS A C 1
ATOM 666 O O . LYS A 1 84 ? -7.674 -7.303 16.368 1.00 88.44 84 LYS A O 1
ATOM 671 N N . VAL A 1 85 ? -8.953 -5.859 15.216 1.00 88.25 85 VAL A N 1
ATOM 672 C CA . VAL A 1 85 ? -9.213 -4.947 16.340 1.00 88.25 85 VAL A CA 1
ATOM 673 C C . VAL A 1 85 ? -10.452 -5.395 17.103 1.00 88.25 85 VAL A C 1
ATOM 675 O O . VAL A 1 85 ? -10.391 -5.536 18.319 1.00 88.25 85 VAL A O 1
ATOM 678 N N . ILE A 1 86 ? -11.537 -5.699 16.388 1.00 86.06 86 ILE A N 1
ATOM 679 C CA . ILE A 1 86 ? -12.818 -6.095 16.992 1.00 86.06 86 ILE A CA 1
ATOM 680 C C . ILE A 1 86 ? -12.673 -7.394 17.799 1.00 86.06 86 ILE A C 1
ATOM 682 O O . ILE A 1 86 ? -13.126 -7.474 18.936 1.00 86.06 86 ILE A O 1
ATOM 686 N N . THR A 1 87 ? -11.968 -8.397 17.273 1.00 77.94 87 THR A N 1
ATOM 687 C CA . THR A 1 87 ? -11.766 -9.664 17.996 1.00 77.94 87 THR A CA 1
ATOM 688 C C . THR A 1 87 ? -10.863 -9.507 19.224 1.00 77.94 87 THR A C 1
ATOM 690 O O . THR A 1 87 ? -10.964 -10.290 20.161 1.00 77.94 87 THR A O 1
ATOM 693 N N . LYS A 1 88 ? -9.989 -8.491 19.270 1.00 65.12 88 LYS A N 1
ATOM 694 C CA . LYS A 1 88 ? -9.172 -8.213 20.464 1.00 65.12 88 LYS A CA 1
ATOM 695 C C . LYS A 1 88 ? -9.984 -7.581 21.593 1.00 65.12 88 LYS A C 1
ATOM 697 O O . LYS A 1 88 ? -9.684 -7.854 22.747 1.00 65.12 88 LYS A O 1
ATOM 702 N N . SER A 1 89 ? -11.007 -6.787 21.272 1.00 58.94 89 SER A N 1
ATOM 703 C CA . SER A 1 89 ? -11.879 -6.163 22.276 1.00 58.94 89 SER A CA 1
ATOM 704 C C . SER A 1 89 ? -12.846 -7.131 22.967 1.00 58.94 89 SER A C 1
ATOM 706 O O . SER A 1 89 ? -13.397 -6.777 23.999 1.00 58.94 89 SER A O 1
ATOM 708 N N . GLU A 1 90 ? -13.055 -8.341 22.438 1.00 56.31 90 GLU A N 1
ATOM 709 C CA . GLU A 1 90 ? -13.954 -9.348 23.037 1.00 56.31 90 GLU A CA 1
ATOM 710 C C . GLU A 1 90 ? -13.239 -10.324 23.990 1.00 56.31 90 GLU A C 1
ATOM 712 O O . GLU A 1 90 ? -13.888 -11.119 24.666 1.00 56.31 90 GLU A O 1
ATOM 717 N N . VAL A 1 91 ? -11.903 -10.278 24.054 1.00 51.62 91 VAL A N 1
ATOM 718 C CA . VAL A 1 91 ? -11.070 -11.169 24.888 1.00 51.62 91 VAL A CA 1
ATOM 719 C C . VAL A 1 91 ? -10.407 -10.395 26.042 1.00 51.62 91 VAL A C 1
ATOM 721 O O . VAL A 1 91 ? -9.456 -10.878 26.654 1.00 51.62 91 VAL A O 1
ATOM 724 N N . GLN A 1 92 ? -10.898 -9.192 26.353 1.00 40.09 92 GLN A N 1
ATOM 725 C CA . GLN A 1 92 ? -10.347 -8.318 27.390 1.00 40.09 92 GLN A CA 1
ATOM 726 C C . GLN A 1 92 ? -11.401 -7.897 28.412 1.00 40.09 92 GLN A C 1
ATOM 728 O O . GLN A 1 92 ? -12.549 -7.625 27.998 1.00 40.09 92 GLN A O 1
#